Protein AF-A0AAV2ESJ4-F1 (afdb_monomer_lite)

Radius of gyration: 28.58 Å; chains: 1; bounding box: 79×30×65 Å

pLDDT: mean 79.46, std 14.92, range [39.03, 93.12]

InterPro domains:
  IPR036603 RNA polymerase, RBP11-like subunit [G3DSA:3.30.1360.10] (29-108)
  IPR050518 Archaeal Rpo3/Eukaryotic RPB3 RNA Polymerase Subunit [PTHR11800] (34-102)

Sequence (112 aa):
MEERSYQAQDITSKDLLSSDNTVVPVDFYEIAGDDSSEQKAITRKCIGKDQAKCSPAATVTLMYEPEININEDMMARLSLEEKQSIVESSPTKVFAIDPNTQQIASKWFCFL

Secondary structure (DSSP, 8-state):
-------PPP--GGGPPPSSTT-------------------------TTT-GGG-S-S-----PPPP----HHHHTTS-HHHHHHHHHH-TT--EEE-TTT--EEE-GGG--

Organism: NCBI:txid586398

Structure (mmCIF, N/CA/C/O backbone):
data_AF-A0AAV2ESJ4-F1
#
_entry.id   AF-A0AAV2ESJ4-F1
#
loop_
_atom_site.group_PDB
_atom_site.id
_atom_site.type_symbol
_atom_site.label_atom_id
_atom_site.label_alt_id
_atom_site.label_comp_id
_atom_site.label_asym_id
_atom_site.label_entity_id
_atom_site.label_seq_id
_atom_site.pdbx_PDB_ins_code
_atom_site.Cartn_x
_atom_site.Cartn_y
_atom_site.Cartn_z
_atom_site.occupancy
_atom_site.B_iso_or_equiv
_atom_site.auth_seq_id
_atom_site.auth_comp_id
_atom_site.auth_asym_id
_atom_site.auth_atom_id
_atom_site.pdbx_PDB_model_num
ATOM 1 N N . MET A 1 1 ? 57.262 16.344 -6.937 1.00 39.03 1 MET A N 1
ATOM 2 C CA . MET A 1 1 ? 56.219 15.551 -7.618 1.00 39.03 1 MET A CA 1
ATOM 3 C C . MET A 1 1 ? 54.907 16.195 -7.242 1.00 39.03 1 MET A C 1
ATOM 5 O O . MET A 1 1 ? 54.622 16.281 -6.059 1.00 39.03 1 MET A O 1
ATOM 9 N N . GLU A 1 2 ? 54.238 16.782 -8.226 1.00 47.53 2 GLU A N 1
ATOM 10 C CA . GLU A 1 2 ? 53.048 17.619 -8.066 1.00 47.53 2 GLU A CA 1
ATOM 11 C C . GLU A 1 2 ? 51.821 16.740 -7.790 1.00 47.53 2 GLU A C 1
ATOM 13 O O . GLU A 1 2 ? 51.571 15.788 -8.534 1.00 47.53 2 GLU A O 1
ATOM 18 N N . GLU A 1 3 ? 51.090 17.019 -6.707 1.00 47.84 3 GLU A N 1
ATOM 19 C CA . GLU A 1 3 ? 49.807 16.378 -6.413 1.00 47.84 3 GLU A CA 1
ATOM 20 C C . GLU A 1 3 ? 48.795 16.797 -7.483 1.00 47.84 3 GLU A C 1
ATOM 22 O O . GLU A 1 3 ? 48.328 17.935 -7.529 1.00 47.84 3 GLU A O 1
ATOM 27 N N . ARG A 1 4 ? 48.468 15.872 -8.387 1.00 49.25 4 ARG A N 1
ATOM 28 C CA . ARG A 1 4 ? 47.394 16.066 -9.357 1.00 49.25 4 ARG A CA 1
ATOM 29 C C . ARG A 1 4 ? 46.061 15.932 -8.614 1.00 49.25 4 ARG A C 1
ATOM 31 O O . ARG A 1 4 ? 45.648 14.824 -8.289 1.00 49.25 4 ARG A O 1
ATOM 38 N N . SER A 1 5 ? 45.425 17.066 -8.327 1.00 51.91 5 SER A N 1
ATOM 39 C CA . SER A 1 5 ? 44.050 17.137 -7.822 1.00 51.91 5 SER A CA 1
ATOM 40 C C . SER A 1 5 ? 43.092 16.510 -8.843 1.00 51.91 5 SER A C 1
ATOM 42 O O . SER A 1 5 ? 43.011 16.975 -9.981 1.00 51.91 5 SER A O 1
ATOM 44 N N . TYR A 1 6 ? 42.395 15.442 -8.451 1.00 58.19 6 TYR A N 1
ATOM 45 C CA . TYR A 1 6 ? 41.290 14.863 -9.214 1.00 58.19 6 TYR A CA 1
ATOM 46 C C . TYR A 1 6 ? 40.003 15.543 -8.752 1.00 58.19 6 TYR A C 1
ATOM 48 O O . TYR A 1 6 ? 39.494 15.250 -7.672 1.00 58.19 6 TYR A O 1
ATOM 56 N N . GLN A 1 7 ? 39.495 16.480 -9.546 1.00 52.31 7 GLN A N 1
ATOM 57 C CA . GLN A 1 7 ? 38.191 17.086 -9.309 1.00 52.31 7 GLN A CA 1
ATOM 58 C C . GLN A 1 7 ? 37.166 16.320 -10.153 1.00 52.31 7 GLN A C 1
ATOM 60 O O . GLN A 1 7 ? 37.094 16.515 -11.363 1.00 52.31 7 GLN A O 1
ATOM 65 N N . ALA A 1 8 ? 36.441 15.391 -9.525 1.00 58.75 8 ALA A N 1
ATOM 66 C CA . ALA A 1 8 ? 35.397 14.612 -10.185 1.00 58.75 8 ALA A CA 1
ATOM 67 C C . ALA A 1 8 ? 34.160 15.488 -10.437 1.00 58.75 8 ALA A C 1
ATOM 69 O O . ALA A 1 8 ? 33.766 16.269 -9.570 1.00 58.75 8 ALA A O 1
ATOM 70 N N . GLN A 1 9 ? 33.575 15.369 -11.628 1.00 65.12 9 GLN A N 1
ATOM 71 C CA . GLN A 1 9 ? 32.312 16.009 -11.982 1.00 65.12 9 GLN A CA 1
ATOM 72 C C . GLN A 1 9 ? 31.174 15.001 -11.796 1.00 65.12 9 GLN A C 1
ATOM 74 O O . GLN A 1 9 ? 31.279 13.864 -12.252 1.00 65.12 9 GLN A O 1
ATOM 79 N N . ASP A 1 10 ? 30.096 15.418 -11.138 1.00 71.88 10 ASP A N 1
ATOM 80 C CA . ASP A 1 10 ? 28.945 14.557 -10.870 1.00 71.88 10 ASP A CA 1
ATOM 81 C C . ASP A 1 10 ? 28.165 14.270 -12.164 1.00 71.88 10 ASP A C 1
ATOM 83 O O . ASP A 1 10 ? 27.683 15.200 -12.814 1.00 71.88 10 ASP A O 1
ATOM 87 N N . ILE A 1 11 ? 28.034 12.986 -12.524 1.00 73.81 11 ILE A N 1
ATOM 88 C CA . ILE A 1 11 ? 27.177 12.503 -13.619 1.00 73.81 11 ILE A CA 1
ATOM 89 C C . ILE A 1 11 ? 25.931 11.866 -13.003 1.00 73.81 11 ILE A C 1
ATOM 91 O O . ILE A 1 11 ? 26.015 10.982 -12.150 1.00 73.81 11 ILE A O 1
ATOM 95 N N . THR A 1 12 ? 24.757 12.303 -13.436 1.00 78.62 12 THR A N 1
ATOM 96 C CA . THR A 1 12 ? 23.454 11.892 -12.912 1.00 78.62 12 THR A CA 1
ATOM 97 C C . THR A 1 12 ? 22.591 11.266 -14.006 1.00 78.62 12 THR A C 1
ATOM 99 O O . THR A 1 12 ? 22.869 11.360 -15.199 1.00 78.62 12 THR A O 1
ATOM 102 N N . SER A 1 13 ? 21.479 10.643 -13.617 1.00 80.56 13 SER A N 1
ATOM 103 C CA . SER A 1 13 ? 20.481 10.139 -14.561 1.00 80.56 13 SER A CA 1
ATOM 104 C C . SER A 1 13 ? 19.954 11.231 -15.501 1.00 80.56 13 SER A C 1
ATOM 106 O O . SER A 1 13 ? 19.573 10.917 -16.624 1.00 80.56 13 SER A O 1
ATOM 108 N N . LYS A 1 14 ? 19.994 12.511 -15.097 1.00 82.25 14 LYS A N 1
ATOM 109 C CA . LYS A 1 14 ? 19.643 13.656 -15.961 1.00 82.25 14 LYS A CA 1
ATOM 110 C C . LYS A 1 14 ? 20.585 13.835 -17.155 1.00 82.25 14 LYS A C 1
ATOM 112 O O . LYS A 1 14 ? 20.171 14.436 -18.141 1.00 82.25 14 LYS A O 1
ATOM 117 N N . ASP A 1 15 ? 21.801 13.298 -17.083 1.00 84.75 15 ASP A N 1
ATOM 118 C CA . ASP A 1 15 ? 22.773 13.337 -18.179 1.00 84.75 15 ASP A CA 1
ATOM 119 C C . ASP A 1 15 ? 22.536 12.210 -19.201 1.00 84.75 15 ASP A C 1
ATOM 121 O O . ASP A 1 15 ? 23.191 12.156 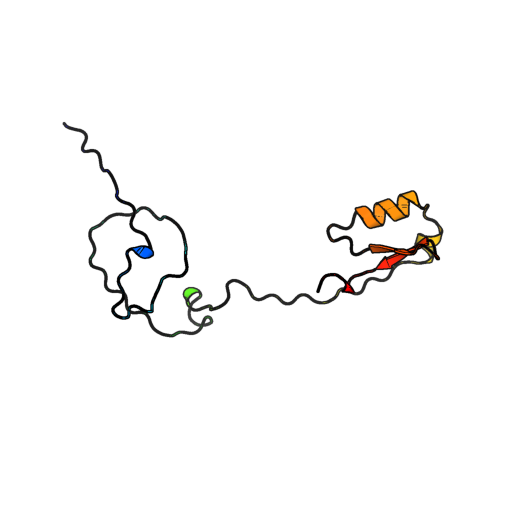-20.243 1.00 84.75 15 ASP A O 1
ATOM 125 N N . LEU A 1 16 ? 21.572 11.311 -18.946 1.00 82.62 16 LEU A N 1
ATOM 126 C CA . LEU A 1 16 ? 21.165 10.291 -19.908 1.00 82.62 16 LEU A CA 1
ATOM 127 C C . LEU A 1 16 ? 20.406 10.925 -21.075 1.00 82.62 16 LEU A C 1
ATOM 129 O O . LEU A 1 16 ? 19.314 11.472 -20.921 1.00 82.62 16 LEU A O 1
ATOM 133 N N . LEU A 1 17 ? 20.961 10.768 -22.274 1.00 86.19 17 LEU A N 1
ATOM 134 C CA . LEU A 1 17 ? 20.340 11.225 -23.511 1.00 86.19 17 LEU A CA 1
ATOM 135 C C . LEU A 1 17 ? 19.485 10.115 -24.130 1.00 86.19 17 LEU A C 1
ATOM 137 O O . LEU A 1 17 ? 19.957 9.006 -24.390 1.00 86.19 17 LEU A O 1
ATOM 141 N N . SER A 1 18 ? 18.223 10.434 -24.413 1.00 85.94 18 SER A N 1
ATOM 142 C CA . SER A 1 18 ? 17.296 9.560 -25.137 1.00 85.94 18 SER A CA 1
ATOM 143 C C . SER A 1 18 ? 17.119 10.029 -26.582 1.00 85.94 18 SER A C 1
ATOM 145 O O . SER A 1 18 ? 17.163 11.220 -26.876 1.00 85.94 18 SER A O 1
ATOM 147 N N . SER A 1 19 ? 16.882 9.089 -27.502 1.00 87.44 19 SER A N 1
ATOM 148 C CA . SER A 1 19 ? 16.485 9.413 -28.882 1.00 87.44 19 SER A CA 1
ATOM 149 C C . SER A 1 19 ? 15.040 9.923 -28.985 1.00 87.44 19 SER A C 1
ATOM 151 O O . SER A 1 19 ? 14.704 10.604 -29.948 1.00 87.44 19 SER A O 1
ATOM 153 N N . ASP A 1 20 ? 14.191 9.590 -28.009 1.00 88.75 20 ASP A N 1
ATOM 154 C CA . ASP A 1 20 ? 12.822 10.098 -27.867 1.00 88.75 20 ASP A CA 1
ATOM 155 C C . ASP A 1 20 ? 12.776 11.109 -26.713 1.00 88.75 20 ASP A C 1
ATOM 157 O O . ASP A 1 20 ? 13.137 10.778 -25.580 1.00 88.75 20 ASP A O 1
ATOM 161 N N . ASN A 1 21 ? 12.320 12.330 -27.009 1.00 84.06 21 ASN A N 1
ATOM 162 C CA . ASN A 1 21 ? 12.275 13.466 -26.084 1.00 84.06 21 ASN A CA 1
ATOM 163 C C . ASN A 1 21 ? 11.179 13.344 -25.005 1.00 84.06 21 ASN A C 1
ATOM 165 O O . ASN A 1 21 ? 11.102 14.178 -24.109 1.00 84.06 21 ASN A O 1
ATOM 169 N N . THR A 1 22 ? 10.306 12.336 -25.085 1.00 87.75 22 THR A N 1
ATOM 170 C CA . THR A 1 22 ? 9.295 12.071 -24.047 1.00 87.75 22 THR A CA 1
ATOM 171 C C . THR A 1 22 ? 9.818 11.196 -22.905 1.00 87.75 22 THR A C 1
ATOM 173 O O . THR A 1 22 ? 9.171 11.088 -21.863 1.00 87.75 22 THR A O 1
ATOM 176 N N . VAL A 1 23 ? 10.990 10.576 -23.075 1.00 86.44 23 VAL A N 1
ATOM 177 C CA . VAL A 1 23 ? 11.580 9.664 -22.093 1.00 86.44 23 VAL A CA 1
ATOM 178 C C . VAL A 1 23 ? 12.430 10.450 -21.106 1.00 86.44 23 VAL A C 1
ATOM 180 O O . VAL A 1 23 ? 13.470 10.994 -21.470 1.00 86.44 23 VAL A O 1
ATOM 183 N N . VAL A 1 24 ? 12.008 10.454 -19.843 1.00 85.94 24 VAL A N 1
ATOM 184 C CA . VAL A 1 24 ? 12.740 11.072 -18.734 1.00 85.94 24 VAL A CA 1
ATOM 185 C C . VAL A 1 24 ? 12.995 10.047 -17.621 1.00 85.94 24 VAL A C 1
ATOM 187 O O . VAL A 1 24 ? 12.129 9.206 -17.361 1.00 85.94 24 VAL A O 1
ATOM 190 N N . PRO A 1 25 ? 14.166 10.076 -16.964 1.00 85.75 25 PRO A N 1
ATOM 191 C CA . PRO A 1 25 ? 14.428 9.249 -15.789 1.00 85.75 25 PRO A CA 1
ATOM 192 C C . PRO A 1 25 ? 13.499 9.604 -14.618 1.00 85.75 25 PRO A C 1
ATOM 194 O O . PRO A 1 25 ? 13.159 10.769 -14.420 1.00 85.75 25 PRO A O 1
ATOM 197 N N . VAL A 1 26 ? 13.137 8.604 -13.812 1.00 82.62 26 VAL A N 1
ATOM 198 C CA . VAL A 1 26 ? 12.359 8.770 -12.573 1.00 82.62 26 VAL A CA 1
ATOM 199 C C . VAL A 1 26 ? 13.319 8.669 -11.379 1.00 82.62 26 VAL A C 1
ATOM 201 O O . VAL A 1 26 ? 13.559 7.561 -10.918 1.00 82.62 26 VAL A O 1
ATOM 204 N N . ASP A 1 27 ? 13.870 9.819 -10.957 1.00 72.62 27 ASP A N 1
ATOM 205 C CA . ASP A 1 27 ? 14.716 10.121 -9.773 1.00 72.62 27 ASP A CA 1
ATOM 206 C C . ASP A 1 27 ? 15.860 9.137 -9.365 1.00 72.62 27 ASP A C 1
ATOM 208 O O . ASP A 1 27 ? 16.006 8.045 -9.899 1.00 72.62 27 ASP A O 1
ATOM 212 N N . PHE A 1 28 ? 16.698 9.561 -8.396 1.00 62.31 28 PHE A N 1
ATOM 213 C CA . PHE A 1 28 ? 17.651 8.795 -7.540 1.00 62.31 28 PHE A CA 1
ATOM 214 C C . PHE A 1 28 ? 19.190 8.943 -7.724 1.00 62.31 28 PHE A C 1
ATOM 216 O O . PHE A 1 28 ? 19.686 9.396 -8.751 1.00 62.31 28 PHE A O 1
ATOM 223 N N . TYR A 1 29 ? 19.890 8.622 -6.614 1.00 55.09 29 TYR A N 1
ATOM 224 C CA . TYR A 1 29 ? 21.067 9.267 -5.985 1.00 55.09 29 TYR A CA 1
ATOM 225 C C . TYR A 1 29 ? 22.478 8.970 -6.537 1.00 55.09 29 TYR A C 1
ATOM 227 O O . TYR A 1 29 ? 22.710 7.982 -7.228 1.00 55.09 29 TYR A O 1
ATOM 235 N N . GLU A 1 30 ? 23.411 9.840 -6.124 1.00 42.81 30 GLU A N 1
ATOM 236 C CA . GLU A 1 30 ? 24.848 9.912 -6.430 1.00 42.81 30 GLU A CA 1
ATOM 237 C C . GLU A 1 30 ? 25.610 8.600 -6.179 1.00 42.81 30 GLU A C 1
ATOM 239 O O . GLU A 1 30 ? 25.654 8.080 -5.063 1.00 42.81 30 GLU A O 1
ATOM 244 N N . ILE A 1 31 ? 26.278 8.094 -7.217 1.00 50.56 31 ILE A N 1
ATOM 245 C CA . ILE A 1 31 ? 27.320 7.073 -7.099 1.00 50.56 31 ILE A CA 1
ATOM 246 C C . ILE A 1 31 ? 28.541 7.612 -7.842 1.00 50.56 31 ILE A C 1
ATOM 248 O O . ILE A 1 31 ? 28.490 7.826 -9.050 1.00 50.56 31 ILE A O 1
ATOM 252 N N . ALA A 1 32 ? 29.626 7.849 -7.106 1.00 44.47 32 ALA A N 1
ATOM 253 C CA . ALA A 1 32 ? 30.881 8.349 -7.651 1.00 44.47 32 ALA A CA 1
ATOM 254 C C . ALA A 1 32 ? 31.670 7.223 -8.344 1.00 44.47 32 ALA A C 1
ATOM 256 O O . ALA A 1 32 ? 32.024 6.226 -7.710 1.00 44.47 32 ALA A O 1
ATOM 257 N N . GLY A 1 33 ? 31.976 7.397 -9.631 1.00 46.69 33 GLY A N 1
ATOM 258 C CA . GLY A 1 33 ? 32.890 6.536 -10.384 1.00 46.69 33 GLY A CA 1
ATOM 259 C C . GLY A 1 33 ? 33.139 7.073 -11.796 1.00 46.69 33 GLY A C 1
ATOM 260 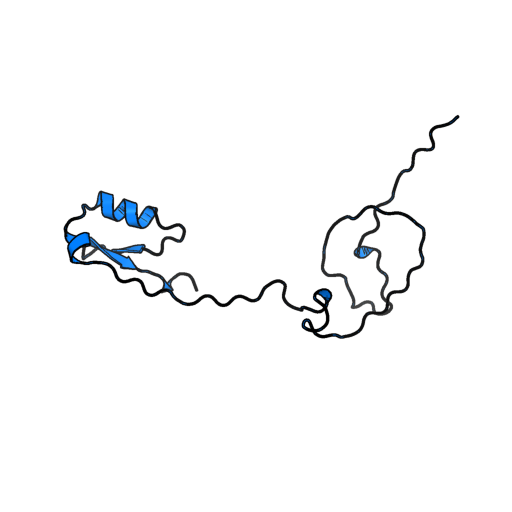O O . GLY A 1 33 ? 32.186 7.275 -12.541 1.00 46.69 33 GLY A O 1
ATOM 261 N N . ASP A 1 34 ? 34.409 7.312 -12.136 1.00 59.25 34 ASP A N 1
ATOM 262 C CA . ASP A 1 34 ? 34.883 7.892 -13.403 1.00 59.25 34 ASP A CA 1
ATOM 263 C C . ASP A 1 34 ? 35.467 6.824 -14.345 1.00 59.25 34 ASP A C 1
ATOM 265 O O . ASP A 1 34 ? 36.212 5.948 -13.911 1.00 59.25 34 ASP A O 1
ATOM 269 N N . ASP A 1 35 ? 35.092 6.936 -15.620 1.00 51.41 35 ASP A N 1
ATOM 270 C CA . ASP A 1 35 ? 35.904 6.765 -16.830 1.00 51.41 35 ASP A CA 1
ATOM 271 C C . ASP A 1 35 ? 35.022 7.260 -17.998 1.00 51.41 35 ASP A C 1
ATOM 273 O O . ASP A 1 35 ? 33.865 6.835 -18.120 1.00 51.41 35 ASP A O 1
ATOM 277 N N . SER A 1 36 ? 35.540 8.146 -18.866 1.00 60.34 36 SER A N 1
ATOM 278 C CA . SER A 1 36 ? 34.845 8.613 -20.082 1.00 60.34 36 SER A CA 1
ATOM 279 C C . SER A 1 36 ? 34.413 7.420 -20.929 1.00 60.34 36 SER A C 1
ATOM 281 O O . SER A 1 36 ? 35.194 6.815 -21.667 1.00 60.34 36 SER A O 1
ATOM 283 N N . SER A 1 37 ? 33.149 7.055 -20.780 1.00 63.41 37 SER A N 1
ATOM 284 C CA . SER A 1 37 ? 32.578 5.879 -21.394 1.00 63.41 37 SER A CA 1
ATOM 285 C C . SER A 1 37 ? 31.325 6.316 -22.130 1.00 63.41 37 SER A C 1
ATOM 287 O O . SER A 1 37 ? 30.266 6.549 -21.554 1.00 63.41 37 SER A O 1
ATOM 289 N N . GLU A 1 38 ? 31.456 6.451 -23.449 1.00 68.19 38 GLU A N 1
ATOM 290 C CA . GLU A 1 38 ? 30.302 6.540 -24.334 1.00 68.19 38 GLU A CA 1
ATOM 291 C C . GLU A 1 38 ? 29.569 5.194 -24.288 1.00 68.19 38 GLU A C 1
ATOM 293 O O . GLU A 1 38 ? 29.841 4.267 -25.052 1.00 68.19 38 GLU A O 1
ATOM 298 N N . GLN A 1 39 ? 28.661 5.056 -23.325 1.00 73.88 39 GLN A N 1
ATOM 299 C CA . GLN A 1 39 ? 27.883 3.845 -23.130 1.00 73.88 39 GLN A CA 1
ATOM 300 C C . GLN A 1 39 ? 26.505 4.018 -23.745 1.00 73.88 39 GLN A C 1
ATOM 302 O O . GLN A 1 39 ? 25.722 4.889 -23.369 1.00 73.88 39 GLN A O 1
ATOM 307 N N . LYS A 1 40 ? 26.176 3.130 -24.681 1.00 82.19 40 LYS A N 1
ATOM 308 C CA . LYS A 1 40 ? 24.821 3.022 -25.208 1.00 82.19 40 LYS A CA 1
ATOM 309 C C . LYS A 1 40 ? 24.083 1.895 -24.499 1.00 82.19 40 LYS A C 1
ATOM 311 O O . LYS A 1 40 ? 24.356 0.720 -24.736 1.00 82.19 40 LYS A O 1
ATOM 316 N N . ALA A 1 41 ? 23.102 2.253 -23.680 1.00 83.00 41 ALA A N 1
ATOM 317 C CA . ALA A 1 41 ? 22.167 1.298 -23.103 1.00 83.00 41 ALA A CA 1
ATOM 318 C C . ALA A 1 41 ? 20.953 1.089 -24.026 1.00 83.00 41 ALA A C 1
ATOM 320 O O . ALA A 1 41 ? 20.495 2.010 -24.702 1.00 83.00 41 ALA A O 1
ATOM 321 N N . ILE A 1 42 ? 20.416 -0.135 -24.054 1.00 87.94 42 ILE A N 1
ATOM 322 C CA . ILE A 1 42 ? 19.166 -0.462 -24.754 1.00 87.94 42 ILE A CA 1
ATOM 323 C C . ILE A 1 42 ? 18.140 -0.901 -23.717 1.00 87.94 42 ILE A C 1
ATOM 325 O O . ILE A 1 42 ? 18.267 -1.971 -23.118 1.00 87.94 42 ILE A O 1
ATOM 329 N N . THR A 1 43 ? 17.089 -0.105 -23.555 1.00 87.00 43 THR A N 1
ATOM 330 C CA . THR A 1 43 ? 15.964 -0.444 -22.681 1.00 87.00 43 THR A CA 1
ATOM 331 C C . THR A 1 43 ? 14.995 -1.365 -23.413 1.00 87.00 43 THR A C 1
ATOM 333 O O . THR A 1 43 ? 14.603 -1.109 -24.551 1.00 87.00 43 THR A O 1
ATOM 336 N N . ARG A 1 44 ? 14.598 -2.461 -22.762 1.00 90.00 44 ARG A N 1
ATOM 337 C CA . ARG A 1 44 ? 13.611 -3.414 -23.281 1.00 90.00 44 ARG A CA 1
ATOM 338 C C . ARG A 1 44 ? 12.511 -3.615 -22.253 1.00 90.00 44 ARG A C 1
ATOM 340 O O . ARG A 1 44 ? 12.785 -3.663 -21.057 1.00 90.00 44 ARG A O 1
ATOM 347 N N . LYS A 1 45 ? 11.279 -3.783 -22.731 1.00 92.75 45 LYS A N 1
ATOM 348 C CA . LYS A 1 45 ? 10.154 -4.192 -21.889 1.00 92.75 45 LYS A CA 1
ATOM 349 C C . LYS A 1 45 ? 10.438 -5.576 -21.300 1.00 92.75 45 LYS A C 1
ATOM 351 O O . LYS A 1 45 ? 10.849 -6.483 -22.018 1.00 92.75 45 LYS A O 1
ATOM 356 N N . CYS A 1 46 ? 10.186 -5.725 -20.010 1.00 89.81 46 CYS A N 1
ATOM 357 C CA . CYS A 1 46 ? 10.388 -6.954 -19.250 1.00 89.81 46 CYS A CA 1
ATOM 358 C C . CYS A 1 46 ? 9.318 -7.074 -18.158 1.00 89.81 46 CYS A C 1
ATOM 360 O O . CYS A 1 46 ? 8.497 -6.170 -17.988 1.00 89.81 46 CYS A O 1
ATOM 362 N N . ILE A 1 47 ? 9.313 -8.198 -17.439 1.00 93.12 47 ILE A N 1
ATOM 363 C CA . ILE A 1 47 ? 8.411 -8.439 -16.309 1.00 93.12 47 ILE A CA 1
ATOM 364 C C . ILE A 1 47 ? 9.198 -8.454 -14.997 1.00 93.12 47 ILE A C 1
ATOM 366 O O . ILE A 1 47 ? 10.311 -8.974 -14.946 1.00 93.12 47 ILE A O 1
ATOM 370 N N . GLY A 1 48 ? 8.607 -7.932 -13.919 1.00 90.56 48 GLY A N 1
ATOM 371 C CA . GLY A 1 48 ? 9.242 -7.898 -12.593 1.00 90.56 48 GLY A CA 1
ATOM 372 C C . GLY A 1 48 ? 9.631 -9.275 -12.040 1.00 90.56 48 GLY A C 1
ATOM 373 O O . GLY A 1 48 ? 10.540 -9.366 -11.224 1.00 90.56 48 GLY A O 1
ATOM 374 N N . LYS A 1 49 ? 8.995 -10.353 -12.529 1.00 92.69 49 LYS A N 1
ATOM 375 C CA . LYS A 1 49 ? 9.365 -11.738 -12.197 1.00 92.69 49 LYS A CA 1
ATOM 376 C C . LYS A 1 49 ? 10.749 -12.127 -12.728 1.00 92.69 49 LYS A C 1
ATOM 378 O O . LYS A 1 49 ? 11.433 -12.910 -12.082 1.00 92.69 49 LYS A O 1
ATOM 383 N N . ASP A 1 50 ? 11.146 -11.610 -13.891 1.00 92.62 50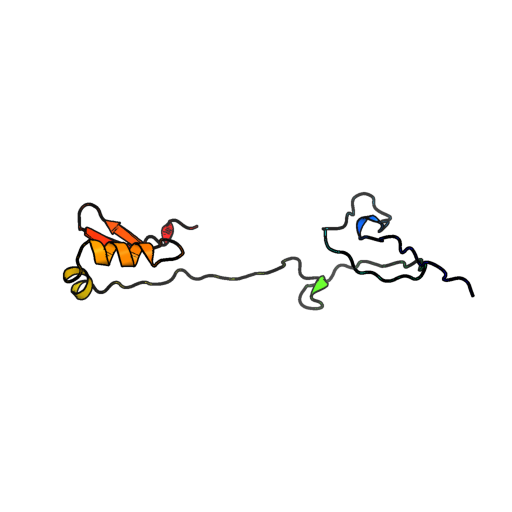 ASP A N 1
ATOM 384 C CA . ASP A 1 50 ? 12.419 -11.977 -14.518 1.00 92.62 50 ASP A CA 1
ATOM 385 C C . ASP A 1 50 ? 13.580 -11.258 -13.830 1.00 92.62 50 ASP A C 1
ATOM 387 O O . ASP A 1 50 ? 14.608 -11.866 -13.537 1.00 92.62 50 ASP A O 1
ATOM 391 N N . GLN A 1 51 ? 13.424 -9.950 -13.583 1.00 89.25 51 GLN A N 1
ATOM 392 C CA . GLN A 1 51 ? 14.424 -9.111 -12.921 1.00 89.25 51 GLN A CA 1
ATOM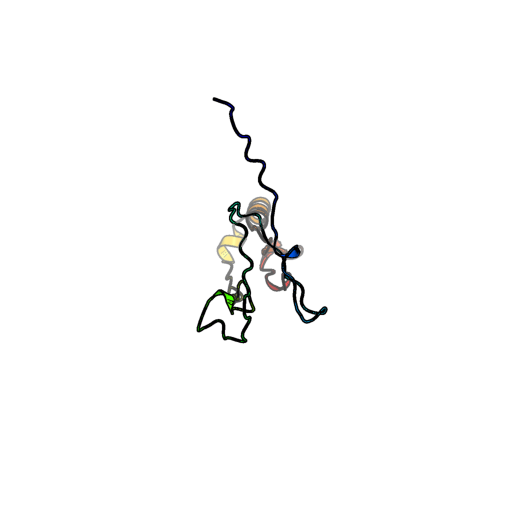 393 C C . GLN A 1 51 ? 13.759 -7.996 -12.102 1.00 89.25 51 GLN A C 1
ATOM 395 O O . GLN A 1 51 ? 12.839 -7.333 -12.578 1.00 89.25 51 GLN A O 1
ATOM 400 N N . ALA A 1 52 ? 14.297 -7.714 -10.909 1.00 89.81 52 ALA A N 1
ATOM 401 C CA . ALA A 1 52 ? 13.738 -6.735 -9.968 1.00 89.81 52 ALA A CA 1
ATOM 402 C C . ALA A 1 52 ? 13.606 -5.308 -10.540 1.00 89.81 52 ALA A C 1
ATOM 404 O O . ALA A 1 52 ? 12.615 -4.636 -10.276 1.00 89.81 52 ALA A O 1
ATOM 405 N N . LYS A 1 53 ? 14.542 -4.867 -11.398 1.00 88.00 53 LYS A N 1
ATOM 406 C CA . LYS A 1 53 ? 14.486 -3.556 -12.085 1.00 88.00 53 LYS A CA 1
ATOM 407 C C . LYS A 1 53 ? 13.255 -3.371 -12.985 1.00 88.00 53 LYS A C 1
ATOM 409 O O . LYS A 1 53 ? 12.947 -2.260 -13.389 1.00 88.00 53 LYS A O 1
ATOM 414 N N . CYS A 1 54 ? 12.598 -4.474 -13.344 1.00 90.44 54 CYS A N 1
ATOM 415 C CA . CYS A 1 54 ? 11.389 -4.499 -14.158 1.00 90.44 54 CYS A CA 1
ATOM 416 C C . CYS A 1 54 ? 10.113 -4.490 -13.302 1.00 90.44 54 CYS A C 1
ATOM 418 O O . CYS A 1 54 ? 9.019 -4.628 -13.851 1.00 90.44 54 CYS A O 1
ATOM 420 N N . SER A 1 55 ? 10.232 -4.400 -11.971 1.00 92.75 55 SER A N 1
ATOM 421 C CA . SER A 1 55 ? 9.078 -4.230 -11.093 1.00 92.75 55 SER A CA 1
ATOM 422 C C . SER A 1 55 ? 8.510 -2.820 -11.272 1.00 92.75 55 SER A C 1
ATOM 424 O O . SER A 1 55 ? 9.230 -1.851 -11.038 1.00 92.75 55 SER A O 1
ATOM 426 N N . PRO A 1 56 ? 7.233 -2.674 -11.664 1.00 92.00 56 PRO A N 1
ATOM 427 C CA . PRO A 1 56 ? 6.602 -1.361 -11.772 1.00 92.00 56 PRO A CA 1
ATOM 428 C C . PRO A 1 56 ? 6.188 -0.792 -10.405 1.00 92.00 56 PRO A C 1
ATOM 430 O O . PRO A 1 56 ? 5.836 0.378 -10.315 1.00 92.00 56 PRO A O 1
ATOM 433 N N . ALA A 1 57 ? 6.191 -1.614 -9.352 1.00 90.62 57 ALA A N 1
ATOM 434 C CA . ALA A 1 57 ? 5.851 -1.214 -7.994 1.00 90.62 57 ALA A CA 1
ATOM 435 C C . ALA A 1 57 ? 7.062 -1.404 -7.077 1.00 90.62 57 ALA A C 1
ATOM 437 O O . ALA A 1 57 ? 7.737 -2.434 -7.145 1.00 90.62 57 ALA A O 1
ATOM 438 N N . ALA A 1 58 ? 7.307 -0.429 -6.200 1.00 88.81 58 ALA A N 1
ATOM 439 C CA . ALA A 1 58 ? 8.338 -0.539 -5.170 1.00 88.81 58 ALA A CA 1
ATOM 440 C C . ALA A 1 58 ? 7.964 -1.604 -4.124 1.00 88.81 58 ALA A C 1
ATOM 442 O O . ALA A 1 58 ? 8.777 -2.463 -3.799 1.00 88.81 58 ALA A O 1
ATOM 443 N N . THR A 1 59 ? 6.706 -1.589 -3.668 1.00 91.81 59 THR A N 1
ATOM 444 C CA . THR A 1 59 ? 6.154 -2.545 -2.699 1.00 91.81 59 THR A CA 1
ATOM 445 C C . THR A 1 59 ? 4.667 -2.749 -2.974 1.00 91.81 59 THR A C 1
ATOM 447 O O . THR A 1 59 ? 3.942 -1.782 -3.195 1.00 91.81 59 THR A O 1
ATOM 450 N N . VAL A 1 60 ? 4.197 -3.996 -2.919 1.00 91.94 60 VAL A N 1
ATOM 451 C CA . VAL A 1 60 ? 2.766 -4.331 -2.880 1.00 91.94 60 VAL A CA 1
ATOM 452 C C . VAL A 1 60 ? 2.539 -5.161 -1.626 1.00 91.94 60 VAL A C 1
ATOM 454 O O . VAL A 1 60 ? 3.148 -6.216 -1.468 1.00 91.94 60 VAL A O 1
ATOM 457 N N . THR A 1 61 ? 1.695 -4.671 -0.725 1.00 92.38 61 THR A N 1
ATOM 458 C CA . THR A 1 61 ? 1.362 -5.349 0.530 1.00 92.38 61 THR A CA 1
ATOM 459 C C . THR A 1 61 ? -0.149 -5.389 0.705 1.00 92.38 61 THR A C 1
ATOM 461 O O . THR A 1 61 ? -0.846 -4.456 0.304 1.00 92.38 61 THR A O 1
ATOM 464 N N . LEU A 1 62 ? -0.649 -6.479 1.282 1.00 90.75 62 LEU A N 1
ATOM 465 C CA . LEU A 1 62 ? -2.043 -6.622 1.677 1.00 90.75 62 LEU A CA 1
ATOM 466 C C . LEU A 1 62 ? -2.114 -6.542 3.199 1.00 90.75 62 LEU A C 1
ATOM 468 O O . LEU A 1 62 ? -1.421 -7.284 3.893 1.00 90.75 62 LEU A O 1
ATOM 472 N N . MET A 1 63 ? -2.968 -5.658 3.702 1.00 86.88 63 MET A N 1
ATOM 473 C CA . MET A 1 63 ? -3.272 -5.544 5.123 1.00 86.88 63 MET A CA 1
ATOM 474 C C . MET A 1 63 ? -4.710 -6.006 5.335 1.00 86.88 63 MET A C 1
ATOM 476 O O . MET A 1 63 ? -5.615 -5.520 4.660 1.00 86.88 63 MET A O 1
ATOM 480 N N . TYR A 1 64 ? -4.905 -6.965 6.237 1.00 86.56 64 TYR A N 1
ATOM 481 C CA . TYR A 1 64 ? -6.237 -7.410 6.634 1.00 86.56 64 TYR A CA 1
ATOM 482 C C . TYR A 1 64 ? -6.761 -6.541 7.773 1.00 86.56 64 TYR A C 1
ATOM 484 O O . TYR A 1 64 ? -5.991 -6.119 8.639 1.00 86.56 64 TYR A O 1
ATOM 492 N N . GLU A 1 65 ? -8.071 -6.314 7.785 1.00 83.62 65 GLU A N 1
ATOM 493 C CA . GLU A 1 65 ? -8.744 -5.717 8.934 1.00 83.62 65 GLU A CA 1
ATOM 494 C C . GLU A 1 65 ? -8.611 -6.657 10.145 1.00 83.62 65 GLU A C 1
ATOM 496 O O . GLU A 1 65 ? -8.942 -7.842 10.034 1.00 83.62 65 GLU A O 1
ATOM 501 N N . PRO A 1 66 ? -8.092 -6.180 11.290 1.00 84.19 66 PRO A N 1
ATOM 502 C CA . PRO A 1 66 ? -7.939 -7.019 12.467 1.00 84.19 66 PRO A CA 1
ATOM 503 C C . PRO A 1 66 ? -9.263 -7.160 13.222 1.00 84.19 66 PRO A C 1
ATOM 505 O O . PRO A 1 66 ? -9.983 -6.187 13.442 1.00 84.19 66 PRO A O 1
ATOM 508 N N . GLU A 1 67 ? -9.542 -8.372 13.694 1.00 85.31 67 GLU A N 1
ATOM 509 C CA . GLU A 1 67 ? -10.646 -8.645 14.615 1.00 85.31 67 GLU A CA 1
ATOM 510 C C . GLU A 1 67 ? -10.190 -8.362 16.055 1.00 85.31 67 GLU A C 1
ATOM 512 O O . GLU A 1 67 ? -9.237 -8.974 16.544 1.00 85.31 67 GLU A O 1
ATOM 517 N N . ILE A 1 68 ? -10.841 -7.409 16.733 1.00 86.69 68 ILE A N 1
ATOM 518 C CA . ILE A 1 68 ? -10.521 -7.046 18.120 1.00 86.69 68 ILE A CA 1
ATOM 519 C C . ILE A 1 68 ? -11.718 -7.291 19.024 1.00 86.69 68 ILE A C 1
ATOM 521 O O . ILE A 1 68 ? -12.719 -6.582 18.952 1.00 86.69 68 ILE A O 1
ATOM 525 N N . ASN A 1 69 ? -11.547 -8.231 19.951 1.00 87.50 69 ASN A N 1
ATOM 526 C CA . ASN A 1 69 ? -12.565 -8.588 20.929 1.00 87.50 69 ASN A CA 1
ATOM 527 C C . ASN A 1 69 ? -12.165 -8.025 22.294 1.00 87.50 69 ASN A C 1
ATOM 529 O O . ASN A 1 69 ? -11.145 -8.408 22.870 1.00 87.50 69 ASN A O 1
ATOM 533 N N . ILE A 1 70 ? -12.964 -7.089 22.804 1.00 87.88 70 ILE A N 1
ATOM 534 C CA . ILE A 1 70 ? -12.726 -6.445 24.095 1.00 87.88 70 ILE A CA 1
ATOM 535 C C . ILE A 1 70 ? -13.433 -7.250 25.186 1.00 87.88 70 ILE A C 1
ATOM 537 O O . ILE A 1 70 ? -14.613 -7.566 25.071 1.00 87.88 70 ILE A O 1
ATOM 541 N N . ASN A 1 71 ? -12.716 -7.572 26.264 1.00 89.69 71 ASN A N 1
ATOM 542 C CA . ASN A 1 71 ? -13.310 -8.252 27.409 1.00 89.69 71 ASN A CA 1
ATOM 543 C C . ASN A 1 71 ? -14.142 -7.264 28.250 1.00 89.69 71 ASN A C 1
ATOM 545 O O . ASN A 1 71 ? -13.588 -6.426 28.968 1.00 89.69 71 ASN A O 1
ATOM 549 N N . GLU A 1 72 ? -15.467 -7.387 28.167 1.00 85.94 72 GLU A N 1
ATOM 550 C CA . GLU A 1 72 ? -16.436 -6.527 28.858 1.00 85.94 72 GLU A CA 1
ATOM 551 C C . GLU A 1 72 ? -16.297 -6.587 30.389 1.00 85.94 72 GLU A C 1
ATOM 553 O O . GLU A 1 72 ? -16.302 -5.546 31.052 1.00 85.94 72 GLU A O 1
ATOM 558 N N . ASP A 1 73 ? -16.063 -7.776 30.956 1.00 87.62 73 ASP A N 1
ATOM 559 C CA . ASP A 1 73 ? -15.917 -7.967 32.406 1.00 87.62 73 ASP A CA 1
ATOM 560 C C . ASP A 1 73 ? -14.678 -7.255 32.958 1.00 87.62 73 ASP A C 1
ATOM 562 O O . ASP A 1 73 ? -14.683 -6.737 34.079 1.00 87.62 73 ASP A O 1
ATOM 566 N N . MET A 1 74 ? -13.593 -7.234 32.180 1.00 85.75 74 MET A N 1
ATOM 567 C CA . MET A 1 74 ? -12.375 -6.514 32.551 1.00 85.75 74 MET A CA 1
ATOM 568 C C . MET A 1 74 ? -12.549 -5.005 32.373 1.00 85.75 74 MET A C 1
ATOM 570 O O . MET A 1 74 ? -12.108 -4.241 33.227 1.00 85.75 74 MET A O 1
ATOM 574 N N . MET A 1 75 ? -13.252 -4.567 31.326 1.00 85.69 75 MET A N 1
ATOM 575 C CA . MET A 1 75 ? -13.553 -3.151 31.102 1.00 85.69 75 MET A CA 1
ATOM 576 C C . MET A 1 75 ? -14.452 -2.528 32.167 1.00 85.69 75 MET A C 1
ATOM 578 O O . MET A 1 75 ? -14.311 -1.339 32.461 1.00 85.69 75 MET A O 1
ATOM 582 N N . ALA A 1 76 ? -15.358 -3.307 32.756 1.00 85.69 76 ALA A N 1
ATOM 583 C CA . ALA A 1 76 ? -16.221 -2.841 33.836 1.00 85.69 76 ALA A CA 1
ATOM 584 C C . ALA A 1 76 ? -15.446 -2.535 35.132 1.00 85.69 76 ALA A C 1
ATOM 586 O O . ALA A 1 76 ? -15.907 -1.741 35.949 1.00 85.69 76 ALA A O 1
ATOM 587 N N . ARG A 1 77 ? -14.269 -3.149 35.322 1.00 89.50 77 ARG A N 1
ATOM 588 C CA . ARG A 1 77 ? -13.438 -2.994 36.530 1.00 89.50 77 ARG A CA 1
ATOM 589 C C . ARG A 1 77 ? -12.450 -1.831 36.449 1.00 89.50 77 ARG A C 1
ATOM 591 O O . ARG A 1 77 ? -11.931 -1.428 37.484 1.00 89.50 77 ARG A O 1
ATOM 598 N N . LEU A 1 78 ? -12.178 -1.325 35.247 1.00 86.50 78 LEU A N 1
ATOM 599 C CA . LEU A 1 78 ? -11.215 -0.250 35.014 1.00 86.50 78 LEU A CA 1
ATOM 600 C C . LEU A 1 78 ? -11.846 1.129 35.235 1.00 86.50 78 LEU A C 1
ATOM 602 O O . LEU A 1 78 ? -12.980 1.396 34.822 1.00 86.50 78 LEU A O 1
ATOM 606 N N . SER A 1 79 ? -11.072 2.024 35.838 1.00 91.12 79 SER A N 1
ATOM 607 C CA . SER A 1 79 ? -11.404 3.438 35.991 1.00 91.12 79 SER A CA 1
ATOM 608 C C . SER A 1 79 ? -11.342 4.195 34.657 1.00 91.12 79 SER A C 1
ATOM 610 O O . SER A 1 79 ? -10.810 3.716 33.653 1.00 91.12 79 SER A O 1
ATOM 612 N N . LEU A 1 80 ? -11.890 5.413 34.630 1.00 88.19 80 LEU A N 1
ATOM 613 C CA . LEU A 1 80 ? -11.855 6.270 33.439 1.00 88.19 80 LEU A CA 1
ATOM 614 C C . LEU A 1 80 ? -10.428 6.657 33.023 1.00 88.19 80 LEU A C 1
ATOM 616 O O . LEU A 1 80 ? -10.156 6.740 31.829 1.00 88.19 80 LEU A O 1
ATOM 620 N N . GLU A 1 81 ? -9.524 6.852 33.983 1.00 91.44 81 GLU A N 1
ATOM 621 C CA . GLU A 1 81 ? -8.116 7.180 33.724 1.00 91.44 81 GLU A CA 1
ATOM 622 C C . GLU A 1 81 ? -7.384 6.006 33.059 1.00 91.44 81 GLU A C 1
ATOM 624 O O . GLU A 1 81 ? -6.689 6.175 32.058 1.00 91.44 81 GLU A O 1
ATOM 629 N N . GLU A 1 82 ? -7.612 4.784 33.539 1.00 91.50 82 GLU A N 1
ATOM 630 C CA . GLU A 1 82 ? -7.030 3.578 32.939 1.00 91.50 82 GLU A CA 1
ATOM 631 C C . GLU A 1 82 ? -7.572 3.334 31.528 1.00 91.50 82 GLU A C 1
ATOM 633 O O . GLU A 1 82 ? -6.824 2.970 30.620 1.00 91.50 82 GLU A O 1
ATOM 638 N N . LYS A 1 83 ? -8.863 3.601 31.306 1.00 90.56 83 LYS A N 1
ATOM 639 C CA . LYS A 1 83 ? -9.462 3.538 29.967 1.00 90.56 83 LYS A CA 1
ATOM 640 C C . LYS A 1 83 ? -8.850 4.567 29.015 1.00 90.56 83 LYS A C 1
ATOM 642 O O . LYS A 1 83 ? -8.643 4.259 27.843 1.00 90.56 83 LYS A O 1
ATOM 647 N N . GLN A 1 84 ? -8.528 5.766 29.504 1.00 91.00 84 GLN A N 1
ATOM 648 C CA . GLN A 1 84 ? -7.819 6.782 28.721 1.00 91.00 84 GLN A CA 1
ATOM 649 C C . GLN A 1 84 ? -6.389 6.348 28.393 1.00 91.00 84 GLN A C 1
ATOM 651 O O . GLN A 1 84 ? -5.958 6.516 27.256 1.00 91.00 84 GLN A O 1
ATOM 656 N N . SER A 1 85 ? -5.692 5.719 29.342 1.00 91.19 85 SER A N 1
ATOM 657 C CA . SER A 1 85 ? -4.362 5.144 29.113 1.00 91.19 85 SER A CA 1
ATOM 658 C C . SER A 1 85 ? -4.376 4.086 28.002 1.00 91.19 85 SER A C 1
ATOM 660 O O . SER A 1 85 ? -3.512 4.095 27.128 1.00 91.19 85 SER A O 1
ATOM 662 N N . ILE A 1 86 ? -5.406 3.232 27.947 1.00 88.62 86 ILE A N 1
ATOM 663 C CA . ILE A 1 86 ? -5.574 2.250 26.860 1.00 88.62 86 ILE A CA 1
ATOM 664 C C . ILE A 1 86 ? -5.750 2.945 25.506 1.00 88.62 86 ILE A C 1
ATOM 666 O O . ILE A 1 86 ? -5.106 2.560 24.529 1.00 88.62 86 ILE A O 1
ATOM 670 N N . VAL A 1 87 ? -6.590 3.979 25.439 1.00 91.19 87 VAL A N 1
ATOM 671 C CA . VAL A 1 87 ? -6.791 4.752 24.205 1.00 91.19 87 VAL A CA 1
ATOM 672 C C . VAL A 1 87 ? -5.496 5.425 23.747 1.00 91.19 87 VAL A C 1
ATOM 674 O O . VAL A 1 87 ? -5.152 5.333 22.570 1.00 91.19 87 VAL A O 1
ATOM 677 N N . GLU A 1 88 ? -4.757 6.040 24.670 1.00 91.12 88 GLU A N 1
ATOM 678 C CA . GLU A 1 88 ? -3.512 6.756 24.371 1.00 91.12 88 GLU A CA 1
ATOM 679 C C . GLU A 1 88 ? -2.352 5.810 24.029 1.00 91.12 88 GLU A C 1
ATOM 681 O O . GLU A 1 88 ? -1.471 6.158 23.247 1.00 91.12 88 GLU A O 1
ATOM 686 N N . SER A 1 89 ? -2.367 4.581 24.552 1.00 90.69 89 SER A N 1
ATOM 687 C CA . SER A 1 89 ? -1.345 3.574 24.242 1.00 90.69 89 SER A CA 1
ATOM 688 C C . SER A 1 89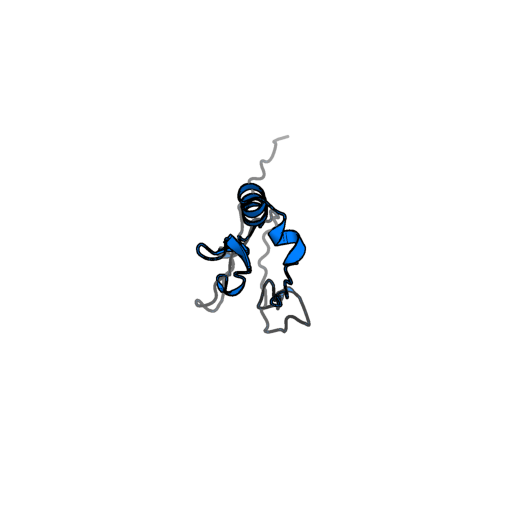 ? -1.359 3.120 22.778 1.00 90.69 89 SER A C 1
ATOM 690 O O . SER A 1 89 ? -0.375 2.562 22.292 1.00 90.69 89 SER A O 1
ATOM 692 N N . SER A 1 90 ? -2.468 3.344 22.066 1.00 87.94 90 SER A N 1
ATOM 693 C CA . SER A 1 90 ? -2.627 2.945 20.672 1.00 87.94 90 SER A CA 1
ATOM 694 C C . SER A 1 90 ? -1.888 3.906 19.730 1.00 87.94 90 SER A C 1
ATOM 696 O O . SER A 1 90 ? -2.304 5.060 19.603 1.00 87.94 90 SER A O 1
ATOM 698 N N . PRO A 1 91 ? -0.871 3.447 18.970 1.00 88.19 91 PRO A N 1
ATOM 699 C CA . PRO A 1 91 ? -0.102 4.314 18.067 1.00 88.19 91 PRO A CA 1
ATOM 700 C C . PRO A 1 91 ? -0.959 4.983 16.989 1.00 88.19 91 PRO A C 1
ATOM 702 O O . PRO A 1 91 ? -0.690 6.102 16.560 1.00 88.19 91 PRO A O 1
ATOM 705 N N . THR A 1 92 ? -2.003 4.285 16.549 1.00 85.81 92 THR A N 1
ATOM 706 C CA . THR A 1 92 ? -2.930 4.716 15.502 1.00 85.81 92 THR A CA 1
ATOM 707 C C . THR A 1 92 ? -4.254 5.219 16.062 1.00 85.81 92 THR A C 1
ATOM 709 O O . THR A 1 92 ? -5.117 5.599 15.287 1.00 85.81 92 THR A O 1
ATOM 712 N N . LYS A 1 93 ? -4.444 5.258 17.388 1.00 86.38 93 LYS A N 1
ATOM 713 C CA . LYS A 1 93 ? -5.692 5.717 18.026 1.00 86.38 93 LYS A CA 1
ATOM 714 C C . LYS A 1 93 ? -6.929 4.969 17.514 1.00 86.38 93 LYS A C 1
ATOM 716 O O . LYS A 1 93 ? -7.975 5.555 17.245 1.00 86.38 93 LYS A O 1
ATOM 721 N N . VAL A 1 94 ? -6.811 3.646 17.404 1.00 88.00 94 VAL A N 1
ATOM 722 C CA . VAL A 1 94 ? -7.908 2.756 16.975 1.00 88.00 94 VAL A CA 1
ATOM 723 C C . VAL A 1 94 ? -8.939 2.498 18.073 1.00 88.00 94 VAL A C 1
ATOM 725 O O . VAL A 1 94 ? -9.909 1.785 17.843 1.00 88.00 94 VAL A O 1
ATOM 728 N N . PHE A 1 95 ? -8.761 3.062 19.263 1.00 89.88 95 PHE A N 1
ATOM 729 C CA . PHE A 1 95 ? -9.689 2.937 20.382 1.00 89.88 95 PHE A CA 1
ATOM 730 C C . PHE A 1 95 ? -10.266 4.302 20.741 1.00 89.88 95 PHE A C 1
ATOM 732 O O . PHE A 1 95 ? -9.571 5.313 20.685 1.00 89.88 95 PHE A O 1
ATOM 739 N N . ALA A 1 96 ? -11.537 4.337 21.130 1.00 89.06 96 ALA A N 1
ATOM 740 C CA . ALA A 1 96 ? -12.186 5.541 21.631 1.00 89.06 96 ALA A CA 1
ATOM 741 C C . ALA A 1 96 ? -13.144 5.195 22.769 1.00 89.06 96 ALA A C 1
ATOM 743 O O . ALA A 1 96 ? -13.774 4.140 22.748 1.00 89.06 96 ALA A O 1
ATOM 744 N N . ILE A 1 97 ? -13.282 6.100 23.737 1.00 90.25 97 ILE A N 1
ATOM 745 C CA . ILE A 1 97 ? -14.286 5.977 24.797 1.00 90.25 97 ILE A CA 1
ATOM 746 C C . ILE A 1 97 ? -15.613 6.531 24.269 1.00 90.25 97 ILE A C 1
ATOM 748 O O . ILE A 1 97 ? -15.667 7.657 23.772 1.00 90.25 97 ILE A O 1
ATOM 752 N N . ASP A 1 98 ? -16.680 5.748 24.377 1.00 88.25 98 ASP A N 1
ATOM 753 C CA . ASP A 1 98 ? -18.041 6.195 24.087 1.00 88.25 98 ASP A CA 1
ATOM 754 C C . ASP A 1 98 ? -18.524 7.159 25.193 1.00 88.25 98 ASP A C 1
ATOM 756 O O . ASP A 1 98 ? -18.499 6.796 26.375 1.00 88.25 98 ASP A O 1
ATOM 760 N N . PRO A 1 99 ? -18.974 8.380 24.846 1.00 85.38 99 PRO A N 1
ATOM 761 C CA . PRO A 1 99 ? -19.415 9.373 25.825 1.00 85.38 99 PRO A CA 1
ATOM 762 C C . PRO A 1 99 ? -20.663 8.956 26.619 1.00 85.38 99 PRO A C 1
ATOM 764 O O . PRO A 1 99 ? -20.863 9.460 27.721 1.00 85.38 99 PRO A O 1
ATOM 767 N N . ASN A 1 100 ? -21.494 8.053 26.091 1.00 87.31 100 ASN A N 1
ATOM 768 C CA . ASN A 1 100 ? -22.736 7.626 26.738 1.00 87.31 100 ASN A CA 1
ATOM 769 C C . ASN A 1 100 ? -22.528 6.403 27.637 1.00 87.31 100 ASN A C 1
ATOM 771 O O . ASN A 1 100 ? -23.123 6.317 28.708 1.00 87.31 100 ASN A O 1
ATOM 775 N N . THR A 1 101 ? -21.695 5.453 27.206 1.00 84.94 101 THR A N 1
ATOM 776 C CA . THR A 1 101 ? -21.509 4.165 27.899 1.00 84.94 101 THR A CA 1
ATOM 777 C C . THR A 1 101 ? -20.214 4.093 28.709 1.00 84.94 101 THR A C 1
ATOM 779 O O . THR A 1 101 ? -20.060 3.190 29.530 1.00 84.94 101 THR A O 1
ATOM 782 N N . GLN A 1 102 ? -19.280 5.032 28.504 1.00 83.94 102 GLN A N 1
ATOM 783 C CA . GLN A 1 102 ? -17.930 5.019 29.085 1.00 83.94 102 GLN A CA 1
ATOM 784 C C . GLN A 1 102 ? -17.160 3.712 28.812 1.00 83.94 102 GLN A C 1
ATOM 786 O O . GLN A 1 102 ? -16.271 3.316 29.579 1.00 83.94 102 GLN A O 1
ATOM 791 N N . GLN A 1 103 ? -17.509 3.024 27.725 1.00 85.12 103 GLN A N 1
ATOM 792 C CA . GLN A 1 103 ? -16.835 1.822 27.253 1.00 85.12 103 GLN A CA 1
ATOM 793 C C . GLN A 1 103 ? -15.864 2.166 26.127 1.00 85.12 103 GLN A C 1
ATOM 795 O O . GLN A 1 103 ? -16.071 3.128 25.387 1.00 85.12 103 GLN A O 1
ATOM 800 N N . ILE A 1 104 ? -14.793 1.385 26.004 1.00 87.19 104 ILE A N 1
ATOM 801 C CA . ILE A 1 104 ? -13.868 1.500 24.879 1.00 87.19 104 ILE A CA 1
ATOM 802 C C . ILE A 1 104 ? -14.470 0.751 23.692 1.00 87.19 104 ILE A C 1
ATOM 804 O O . ILE A 1 104 ? -14.771 -0.433 23.792 1.00 87.19 104 ILE A O 1
ATOM 808 N N . ALA A 1 105 ? -14.605 1.433 22.563 1.00 84.38 105 ALA A N 1
ATOM 809 C CA . ALA A 1 105 ? -14.972 0.842 21.287 1.00 84.38 105 ALA A CA 1
ATOM 810 C C . ALA A 1 105 ? -13.799 0.951 20.310 1.00 84.38 105 ALA A C 1
ATOM 812 O O . ALA A 1 105 ? -13.070 1.949 20.289 1.00 84.38 105 ALA A O 1
ATOM 813 N N . SER A 1 106 ? -13.623 -0.072 19.478 1.00 81.38 106 SER A N 1
ATOM 814 C CA . SER A 1 106 ? -12.622 -0.059 18.418 1.00 81.38 106 SER A CA 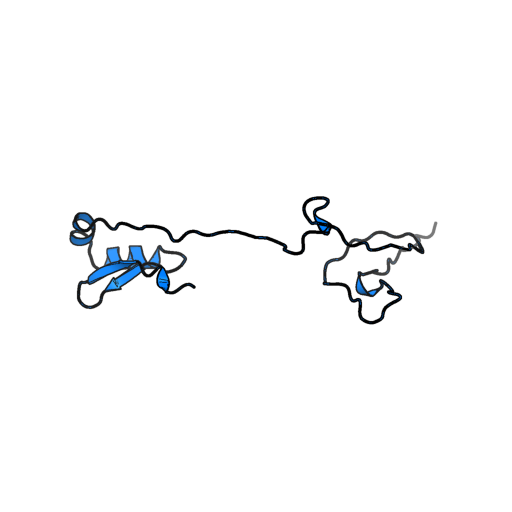1
ATOM 815 C C . SER A 1 106 ? -13.140 0.707 17.193 1.00 81.38 106 SER A C 1
ATOM 817 O O . SER A 1 106 ? -14.182 0.366 16.637 1.00 81.38 106 SER A O 1
ATOM 819 N N . LYS A 1 107 ? -12.403 1.725 16.748 1.00 73.88 107 LYS A N 1
ATOM 820 C CA . LYS A 1 107 ? -12.660 2.539 15.552 1.00 73.88 107 LYS A CA 1
ATOM 821 C C . LYS A 1 107 ? -11.632 2.244 14.457 1.00 73.88 107 LYS A C 1
ATOM 823 O O . LYS A 1 107 ? -10.882 3.121 14.041 1.00 73.88 107 LYS A O 1
ATOM 828 N N . TRP A 1 108 ? -11.609 1.007 13.971 1.00 65.31 108 TRP A N 1
ATOM 829 C CA . TRP A 1 108 ? -10.738 0.626 12.849 1.00 65.31 108 TRP A CA 1
ATOM 830 C C . TRP A 1 108 ? -11.173 1.244 11.515 1.00 65.31 108 TRP A C 1
ATOM 832 O O . TRP A 1 108 ? -10.334 1.537 10.671 1.00 65.31 108 TRP A O 1
ATOM 842 N N . PHE A 1 109 ? -12.465 1.546 11.366 1.00 56.97 109 PHE A N 1
ATOM 843 C CA . PHE A 1 109 ? -13.053 2.057 10.123 1.00 56.97 109 PHE A CA 1
ATOM 844 C C . PHE A 1 109 ? -12.652 3.489 9.724 1.00 56.97 109 PHE A C 1
ATOM 846 O O . PHE A 1 109 ? -13.003 3.916 8.633 1.00 56.97 109 PHE A O 1
ATOM 853 N N . CYS A 1 110 ? -11.947 4.255 10.565 1.00 49.59 110 CYS A N 1
ATOM 854 C CA . CYS A 1 110 ? -11.611 5.655 10.255 1.00 49.59 110 CYS A CA 1
ATOM 855 C C . CYS A 1 110 ? -10.259 5.867 9.546 1.00 49.59 110 CYS A C 1
ATOM 857 O O . CYS A 1 110 ? -9.910 7.017 9.293 1.00 49.59 110 CYS A O 1
ATOM 859 N N . PHE A 1 111 ? -9.496 4.811 9.243 1.00 47.16 111 PHE A N 1
ATOM 860 C CA . PHE A 1 111 ? -8.144 4.920 8.661 1.00 47.16 111 PHE A CA 1
ATOM 861 C C . PHE A 1 111 ? -8.014 4.426 7.207 1.00 47.16 111 PHE A C 1
ATOM 863 O O . PHE A 1 111 ? -6.891 4.289 6.718 1.00 47.16 111 PHE A O 1
ATOM 870 N N . LEU A 1 112 ? -9.137 4.200 6.517 1.00 45.28 112 LEU A N 1
ATOM 871 C CA . LEU A 1 112 ? -9.215 3.939 5.073 1.00 45.28 112 LEU A CA 1
ATOM 872 C C . LEU A 1 112 ? -10.004 5.044 4.366 1.00 45.28 112 LEU A C 1
ATOM 874 O O . LEU A 1 112 ? -11.033 5.481 4.931 1.00 45.28 112 LEU A O 1
#

Foldseek 3Di:
DDPDDDDDDWDDQQNDDDPDPVDGDDDDDTDDDDDPDPDDDDDDQDDCVVPVVNDPDPDDDDDDDDDDDDDPVVQVPDDLVVLVVVQVVDPVSQWDQDPVPRGIDGNSPPPD